Protein AF-A0A7K7DQD5-F1 (afdb_monomer_lite)

InterPro domains:
  IPR027098 Sodium channel subunit beta-1/beta-3 [PTHR10546] (1-51)

Foldseek 3Di:
DDDDDDAADDDDDPPDDGDHDDDDDDPDPPDDDDDDDWDWDDPPPRPDTDTD

pLDDT: mean 95.75, std 4.54, range [67.75, 98.25]

Structure (mmCIF, N/CA/C/O backbone):
data_AF-A0A7K7DQD5-F1
#
_entry.id   AF-A0A7K7DQD5-F1
#
loop_
_atom_site.group_PDB
_atom_site.id
_atom_site.type_symbol
_atom_site.label_atom_id
_atom_site.label_alt_id
_atom_site.label_comp_id
_atom_site.label_asym_id
_atom_site.label_entity_id
_atom_site.label_seq_id
_atom_site.pdbx_PDB_ins_code
_atom_site.Cartn_x
_atom_site.Cartn_y
_atom_site.Cartn_z
_atom_site.occupancy
_atom_site.B_iso_or_equiv
_atom_site.auth_seq_id
_atom_site.auth_comp_id
_atom_site.auth_asym_id
_atom_site.auth_atom_id
_atom_site.pdbx_PDB_model_num
ATOM 1 N N . GLY A 1 1 ? 3.871 -6.325 -23.107 1.00 67.75 1 GLY A N 1
ATOM 2 C CA . GLY A 1 1 ? 2.544 -6.280 -22.464 1.00 67.75 1 GLY A CA 1
ATOM 3 C C . GLY A 1 1 ? 2.405 -4.955 -21.750 1.00 67.75 1 GLY A C 1
ATOM 4 O O . GLY A 1 1 ? 3.395 -4.499 -21.193 1.00 67.75 1 GLY A O 1
ATOM 5 N N . GLY A 1 2 ? 1.239 -4.312 -21.834 1.00 83.81 2 GLY A N 1
ATOM 6 C CA . GLY A 1 2 ? 0.978 -3.039 -21.152 1.00 83.81 2 GLY A CA 1
ATOM 7 C C . GLY A 1 2 ? 0.680 -3.224 -19.661 1.00 83.81 2 GLY A C 1
ATOM 8 O O . GLY A 1 2 ? 0.311 -4.315 -19.235 1.00 83.81 2 GLY A O 1
ATOM 9 N N . CYS A 1 3 ? 0.846 -2.154 -18.888 1.00 93.44 3 CYS A N 1
ATOM 10 C CA . CYS A 1 3 ? 0.474 -2.061 -17.476 1.00 93.44 3 CYS A CA 1
ATOM 11 C C . CYS A 1 3 ? -0.629 -1.004 -17.346 1.00 93.44 3 CYS A C 1
ATOM 13 O O . CYS A 1 3 ? -0.603 -0.013 -18.078 1.00 93.44 3 CYS A O 1
ATOM 15 N N . VAL A 1 4 ? -1.597 -1.224 -16.458 1.00 96.31 4 VAL A N 1
ATOM 16 C CA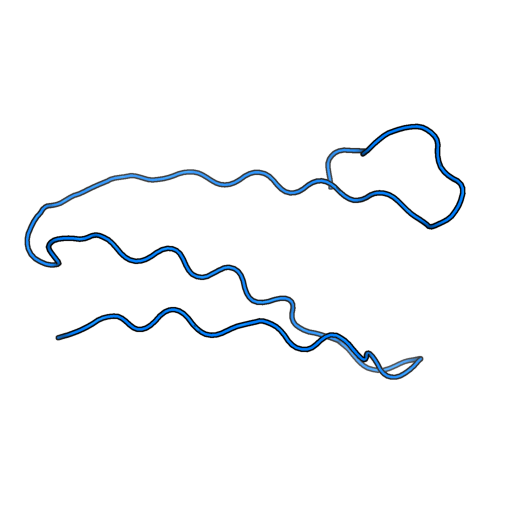 . VAL A 1 4 ? -2.704 -0.293 -16.204 1.00 96.31 4 VAL A CA 1
ATOM 17 C C . VAL A 1 4 ? -2.801 -0.071 -14.703 1.00 96.31 4 VAL A C 1
ATOM 19 O O . VAL A 1 4 ? -2.892 -1.032 -13.940 1.00 96.31 4 VAL A O 1
ATOM 22 N N . GLU A 1 5 ? -2.777 1.192 -14.290 1.00 97.62 5 GLU A N 1
ATOM 23 C CA . GLU A 1 5 ? -2.994 1.582 -12.900 1.00 97.62 5 GLU A CA 1
ATOM 24 C C . GLU A 1 5 ? -4.498 1.626 -12.633 1.00 97.62 5 GLU A C 1
ATOM 26 O O . GLU A 1 5 ? -5.254 2.281 -13.351 1.00 97.62 5 GLU A O 1
ATOM 31 N N . VAL A 1 6 ? -4.940 0.889 -11.616 1.00 97.62 6 VAL A N 1
ATOM 32 C CA . VAL A 1 6 ? -6.350 0.796 -11.228 1.00 97.62 6 VAL A CA 1
ATOM 33 C C . VAL A 1 6 ? -6.472 1.246 -9.782 1.00 97.62 6 VAL A C 1
ATOM 35 O O . VAL A 1 6 ? -5.690 0.824 -8.928 1.00 97.62 6 VAL A O 1
ATOM 38 N N . ALA A 1 7 ? -7.452 2.108 -9.515 1.00 97.19 7 ALA A N 1
ATOM 39 C CA . ALA A 1 7 ? -7.723 2.597 -8.173 1.00 97.19 7 ALA A CA 1
ATOM 40 C C . ALA A 1 7 ? -8.141 1.454 -7.232 1.00 97.19 7 ALA A C 1
ATOM 42 O O . ALA A 1 7 ? -8.830 0.512 -7.631 1.00 97.19 7 ALA A O 1
ATOM 43 N N . SER A 1 8 ? -7.740 1.557 -5.966 1.00 98.00 8 SER A N 1
ATOM 44 C CA . SER A 1 8 ? -8.226 0.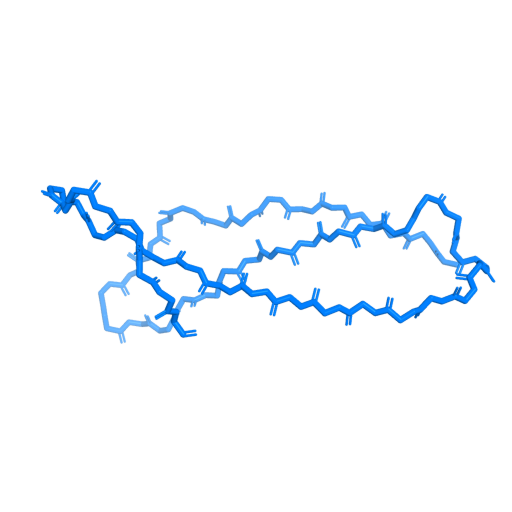670 -4.910 1.00 98.00 8 SER A CA 1
ATOM 45 C C . SER A 1 8 ? -9.696 0.949 -4.597 1.00 98.00 8 SER A C 1
ATOM 47 O O . SER A 1 8 ? -10.160 2.082 -4.720 1.00 98.00 8 SER A O 1
ATOM 49 N N . GLY A 1 9 ? -10.412 -0.068 -4.114 1.00 97.56 9 GLY A N 1
ATOM 50 C CA . GLY A 1 9 ? -11.699 0.153 -3.458 1.00 97.56 9 GLY A CA 1
ATOM 51 C C . GLY A 1 9 ? -11.543 0.996 -2.187 1.00 97.56 9 GLY A C 1
ATOM 52 O O . GLY A 1 9 ? -10.453 1.056 -1.605 1.00 97.56 9 GLY A O 1
ATOM 53 N N . THR A 1 10 ? -12.644 1.602 -1.744 1.00 97.50 10 THR A N 1
ATOM 54 C CA . THR A 1 10 ? -12.700 2.483 -0.562 1.00 97.50 10 THR A CA 1
ATOM 55 C C . THR A 1 10 ? -13.592 1.956 0.561 1.00 97.50 10 THR A C 1
ATOM 57 O O . THR A 1 10 ? -13.562 2.498 1.660 1.00 97.50 10 THR A O 1
ATOM 60 N N . GLU A 1 11 ? -14.374 0.907 0.306 1.00 98.06 11 GLU A N 1
ATOM 61 C CA . GLU A 1 11 ? -15.330 0.344 1.261 1.00 98.06 11 GLU A CA 1
ATOM 62 C C . GLU A 1 11 ? -14.918 -1.079 1.643 1.00 98.06 11 GLU A C 1
ATOM 64 O O . GLU A 1 11 ? -14.789 -1.956 0.787 1.00 98.06 11 GLU A O 1
ATOM 69 N N . ALA A 1 12 ? -14.708 -1.301 2.940 1.00 97.56 12 ALA A N 1
ATOM 70 C CA . ALA A 1 12 ? -14.378 -2.601 3.509 1.00 97.56 12 ALA A CA 1
ATOM 71 C C . ALA A 1 12 ? -15.549 -3.129 4.348 1.00 97.56 12 ALA A C 1
ATOM 73 O O . ALA A 1 12 ? -16.252 -2.363 5.007 1.00 97.56 12 ALA A O 1
ATOM 74 N N . VAL A 1 13 ? -15.738 -4.449 4.352 1.00 97.88 13 VAL A N 1
ATOM 75 C CA . VAL A 1 13 ? -16.793 -5.113 5.130 1.00 97.88 13 VAL A CA 1
ATOM 76 C C . VAL A 1 13 ? -16.214 -5.613 6.449 1.00 97.88 13 VAL A C 1
ATOM 78 O O . VAL A 1 13 ? -15.204 -6.318 6.465 1.00 97.88 13 VAL A O 1
ATOM 81 N N . LEU A 1 14 ? -16.866 -5.273 7.563 1.00 97.56 14 LEU A N 1
ATOM 82 C CA . LEU A 1 14 ? -16.444 -5.710 8.892 1.00 97.56 14 LEU A CA 1
ATOM 83 C C . LEU A 1 14 ? -16.362 -7.244 8.965 1.00 97.56 14 LEU A C 1
ATOM 85 O O . LEU A 1 14 ? -17.316 -7.942 8.632 1.00 97.56 14 LEU A O 1
ATOM 89 N N . GLY A 1 15 ? -15.220 -7.757 9.423 1.00 97.44 15 GLY A N 1
ATOM 90 C CA . GLY A 1 15 ? -14.972 -9.196 9.558 1.00 97.44 15 GLY A CA 1
ATOM 91 C C . GLY A 1 15 ? -14.546 -9.908 8.268 1.00 97.44 15 GLY A C 1
ATOM 92 O O . GLY A 1 15 ? -14.213 -11.089 8.331 1.00 97.44 15 GLY A O 1
ATOM 93 N N . ALA A 1 16 ? -14.501 -9.216 7.124 1.00 98.25 16 ALA A N 1
ATOM 94 C CA . ALA A 1 16 ? -13.975 -9.752 5.870 1.00 98.25 16 ALA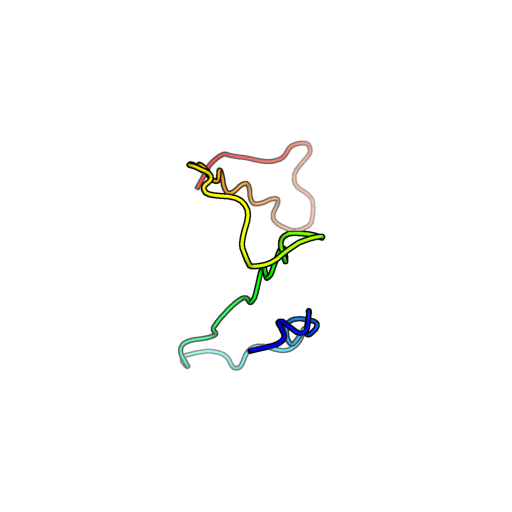 A CA 1
ATOM 95 C C . ALA A 1 16 ? -12.591 -9.154 5.543 1.00 98.25 16 ALA A C 1
ATOM 97 O O . ALA A 1 16 ? -12.340 -7.982 5.837 1.00 98.25 16 ALA A O 1
ATOM 98 N N . PRO A 1 17 ? -11.677 -9.920 4.917 1.00 97.56 17 PRO A N 1
ATOM 99 C CA . PRO A 1 17 ? -10.413 -9.369 4.446 1.00 97.56 17 PRO A CA 1
ATOM 100 C C . PRO A 1 17 ? -10.648 -8.346 3.327 1.00 97.56 17 PRO A C 1
ATOM 102 O O . PRO A 1 17 ? -11.481 -8.551 2.443 1.00 97.56 17 PRO A O 1
ATOM 105 N N . PHE A 1 18 ? -9.863 -7.269 3.333 1.00 97.56 18 PHE A N 1
ATOM 106 C CA . PHE A 1 18 ? -9.897 -6.226 2.311 1.00 97.56 18 PHE A CA 1
ATOM 107 C C . PHE A 1 18 ? -8.512 -6.036 1.693 1.00 97.56 18 PHE A C 1
ATOM 109 O O . PHE A 1 18 ? -7.507 -5.998 2.404 1.00 97.56 18 PHE A O 1
ATOM 116 N N . ARG A 1 19 ? -8.447 -5.922 0.363 1.00 97.06 19 ARG A N 1
ATOM 117 C CA . ARG A 1 19 ? -7.191 -5.739 -0.371 1.00 97.06 19 ARG A CA 1
ATOM 118 C C . ARG A 1 19 ? -7.063 -4.295 -0.838 1.00 97.06 19 ARG A C 1
ATOM 120 O O . ARG A 1 19 ? -7.811 -3.866 -1.709 1.00 97.06 19 ARG A O 1
ATOM 127 N N . LEU A 1 20 ? -6.055 -3.597 -0.320 1.00 97.25 20 LEU A N 1
ATOM 128 C CA . LEU A 1 20 ? -5.632 -2.299 -0.840 1.00 97.25 20 LEU A CA 1
ATOM 129 C C . LEU A 1 20 ? -4.764 -2.492 -2.087 1.00 97.25 20 LEU A C 1
ATOM 131 O O . LEU A 1 20 ? -3.812 -3.276 -2.075 1.00 97.25 20 LEU A O 1
ATOM 135 N N . LEU A 1 21 ? -5.096 -1.787 -3.167 1.00 97.62 21 LEU A N 1
ATOM 136 C CA . LEU A 1 21 ? -4.295 -1.772 -4.391 1.00 97.62 21 LEU A CA 1
ATOM 137 C C . LEU A 1 21 ? -3.434 -0.507 -4.451 1.00 97.62 21 LEU A C 1
ATOM 139 O O . LEU A 1 21 ? -3.940 0.606 -4.351 1.00 97.62 21 LEU A O 1
ATOM 143 N N . CYS A 1 22 ? -2.134 -0.694 -4.670 1.00 97.00 22 CYS A N 1
ATOM 144 C CA . CYS A 1 22 ? -1.199 0.357 -5.051 1.00 97.00 22 CYS A CA 1
ATOM 145 C C . CYS A 1 22 ? -0.427 -0.152 -6.270 1.00 97.00 22 CYS A C 1
ATOM 147 O O . CYS A 1 22 ? 0.361 -1.091 -6.162 1.00 97.00 22 CYS A O 1
ATOM 149 N N . ILE A 1 23 ? -0.736 0.397 -7.443 1.00 97.19 23 ILE A N 1
ATOM 150 C CA . ILE A 1 23 ? -0.149 -0.018 -8.718 1.00 97.19 23 ILE A CA 1
ATOM 151 C C . ILE A 1 23 ? 0.574 1.194 -9.287 1.00 97.19 23 ILE A C 1
ATOM 153 O O . ILE A 1 23 ? -0.065 2.200 -9.576 1.00 97.19 23 ILE A O 1
ATOM 157 N N . ALA A 1 24 ? 1.891 1.075 -9.440 1.00 96.12 24 ALA A N 1
ATOM 158 C CA . ALA A 1 24 ? 2.736 2.074 -10.078 1.00 96.12 24 ALA A CA 1
ATOM 159 C C . ALA A 1 24 ? 3.413 1.436 -11.296 1.00 96.12 24 ALA A C 1
ATOM 161 O O . ALA A 1 24 ? 4.283 0.569 -11.171 1.00 96.12 24 ALA A O 1
ATOM 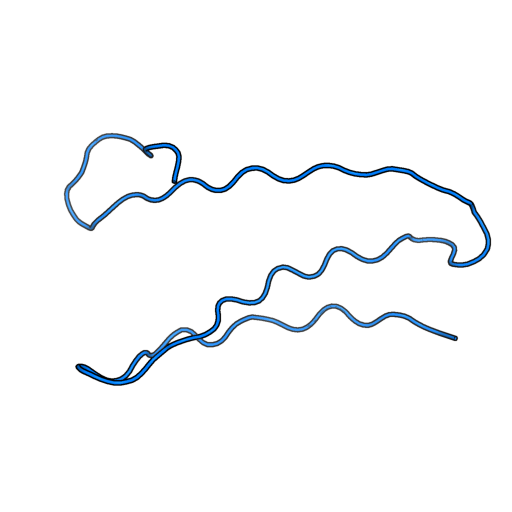162 N N . CYS A 1 25 ? 2.978 1.825 -12.488 1.00 95.94 25 CYS A N 1
ATOM 163 C CA . CYS A 1 25 ? 3.469 1.267 -13.737 1.00 95.94 25 CYS A CA 1
ATOM 164 C C . CYS A 1 25 ? 4.743 1.990 -14.196 1.00 95.94 25 CYS A C 1
ATOM 166 O O . CYS A 1 25 ? 4.813 3.218 -14.250 1.00 95.94 25 CYS A O 1
ATOM 168 N N . LYS A 1 26 ? 5.752 1.231 -14.645 1.00 95.81 26 LYS A N 1
ATOM 169 C CA . LYS A 1 26 ? 6.871 1.821 -15.397 1.00 95.81 26 LYS A CA 1
ATOM 170 C C . LYS A 1 26 ? 6.339 2.473 -16.672 1.00 95.81 26 LYS A C 1
ATOM 172 O O . LYS A 1 26 ? 5.561 1.860 -17.401 1.00 95.81 26 LYS A O 1
ATOM 177 N N . ARG A 1 27 ? 6.861 3.656 -17.013 1.00 93.00 27 ARG A N 1
ATOM 178 C CA . ARG A 1 27 ? 6.554 4.329 -18.292 1.00 93.00 27 ARG A CA 1
ATOM 179 C C . ARG A 1 27 ? 6.908 3.473 -19.513 1.00 93.00 27 ARG A C 1
ATOM 181 O O . ARG A 1 27 ? 6.225 3.536 -20.527 1.00 93.00 27 ARG A O 1
ATOM 188 N N . ARG A 1 28 ? 8.001 2.709 -19.427 1.00 93.62 28 ARG A N 1
ATOM 189 C CA . ARG A 1 28 ? 8.539 1.853 -20.494 1.00 93.62 28 ARG A CA 1
ATOM 190 C C . ARG A 1 28 ? 8.728 0.450 -19.923 1.00 93.62 28 ARG A C 1
ATOM 192 O O . ARG A 1 28 ? 9.479 0.263 -18.965 1.00 93.62 28 ARG A O 1
ATOM 199 N N . SER A 1 29 ? 7.997 -0.527 -20.453 1.00 93.19 29 SER A N 1
ATOM 200 C CA . SER A 1 29 ? 7.954 -1.885 -19.886 1.00 93.19 29 SER A CA 1
ATOM 201 C C . SER A 1 29 ? 9.288 -2.627 -20.011 1.00 93.19 29 SER A C 1
ATOM 203 O O . SER A 1 29 ? 9.647 -3.404 -19.126 1.00 93.19 29 SER A O 1
ATOM 205 N N . GLU A 1 30 ? 10.035 -2.329 -21.073 1.00 94.56 30 GLU A N 1
ATOM 206 C CA . GLU A 1 30 ? 11.292 -2.965 -21.449 1.00 94.56 30 GLU A CA 1
ATOM 207 C C . GLU A 1 30 ? 12.484 -2.527 -20.591 1.00 94.56 30 GLU A C 1
ATOM 209 O O . GLU A 1 30 ? 13.504 -3.207 -20.568 1.00 94.56 30 GLU A O 1
ATOM 214 N N . THR A 1 31 ? 12.374 -1.408 -19.870 1.00 94.81 31 THR A N 1
ATOM 215 C CA . THR A 1 31 ? 13.463 -0.899 -19.032 1.00 94.81 31 THR A CA 1
ATOM 216 C C . THR A 1 31 ? 13.530 -1.694 -17.726 1.00 94.81 31 THR A C 1
ATOM 218 O O . THR A 1 31 ? 12.558 -1.647 -16.970 1.00 94.81 31 THR A O 1
ATOM 221 N N . PRO A 1 32 ? 14.615 -2.427 -17.417 1.00 95.38 32 PRO A N 1
ATOM 222 C CA . PRO A 1 32 ? 14.747 -3.122 -16.136 1.00 95.38 32 PRO A CA 1
ATOM 223 C C . PRO A 1 32 ? 14.812 -2.114 -14.980 1.00 95.38 32 PRO A C 1
ATOM 225 O O . PRO A 1 32 ? 15.350 -1.020 -15.142 1.00 95.38 32 PRO A O 1
ATOM 228 N N . ALA A 1 33 ? 14.230 -2.465 -13.832 1.00 94.38 33 ALA A N 1
ATOM 229 C CA . ALA A 1 33 ? 14.236 -1.627 -12.636 1.00 94.38 33 ALA A CA 1
ATOM 230 C C . ALA A 1 33 ? 14.063 -2.480 -11.375 1.00 94.38 33 ALA A C 1
ATOM 232 O O . ALA A 1 33 ? 13.381 -3.506 -11.414 1.00 94.38 33 ALA A O 1
ATOM 233 N N . GLU A 1 34 ? 14.626 -1.998 -10.273 1.00 97.06 34 GLU A N 1
ATOM 234 C CA . GLU A 1 34 ? 14.359 -2.461 -8.912 1.00 97.06 34 GLU A CA 1
ATOM 235 C C . GLU A 1 34 ? 13.555 -1.378 -8.186 1.00 97.06 34 GLU A C 1
ATOM 237 O O . GLU A 1 34 ? 13.722 -0.187 -8.461 1.00 97.06 34 GLU A O 1
ATOM 242 N N . ALA A 1 35 ? 12.643 -1.786 -7.308 1.00 96.00 35 ALA A N 1
ATOM 243 C CA . ALA A 1 35 ? 11.789 -0.872 -6.564 1.00 96.00 35 ALA A CA 1
ATOM 244 C C . ALA A 1 35 ? 11.520 -1.413 -5.160 1.00 96.00 35 ALA A C 1
ATOM 246 O O . ALA A 1 35 ? 11.418 -2.623 -4.957 1.00 96.00 35 ALA A O 1
ATOM 247 N N . GLU A 1 36 ? 11.349 -0.494 -4.220 1.00 97.25 36 GLU A N 1
ATOM 248 C CA . GLU A 1 36 ? 10.923 -0.754 -2.850 1.00 97.25 36 GLU A CA 1
ATOM 249 C C . GLU A 1 36 ? 9.640 0.027 -2.550 1.00 97.25 36 GLU A C 1
ATOM 251 O O . GLU A 1 36 ? 9.289 0.977 -3.255 1.00 97.25 36 GLU A O 1
ATOM 256 N N . SER A 1 37 ? 8.909 -0.389 -1.519 1.00 96.56 37 SER A N 1
ATOM 257 C CA . SER A 1 37 ? 7.680 0.281 -1.097 1.00 96.56 37 SER A CA 1
ATOM 258 C C . SER A 1 37 ? 7.602 0.348 0.415 1.00 96.56 37 SER A C 1
ATOM 260 O O . SER A 1 37 ? 7.918 -0.630 1.093 1.00 96.56 37 SER A O 1
ATOM 262 N N . GLU A 1 38 ? 7.082 1.456 0.925 1.00 97.69 38 GLU A N 1
ATOM 263 C CA . GLU A 1 38 ? 6.776 1.637 2.338 1.00 97.69 38 GLU A CA 1
ATOM 264 C C . GLU A 1 38 ? 5.294 1.960 2.512 1.00 97.69 38 GLU A C 1
ATOM 266 O O . GLU A 1 38 ? 4.704 2.685 1.708 1.00 97.69 38 GLU A O 1
ATOM 271 N N . TRP A 1 39 ? 4.695 1.430 3.576 1.00 97.44 39 TRP A N 1
ATOM 272 C CA . TRP A 1 39 ? 3.298 1.670 3.911 1.00 97.44 39 TRP A CA 1
ATOM 273 C C . TRP A 1 39 ? 3.195 2.432 5.220 1.00 97.44 39 TRP A C 1
ATOM 275 O O . TRP A 1 39 ? 3.864 2.119 6.204 1.00 97.44 39 TRP A O 1
ATOM 285 N N . PHE A 1 40 ? 2.320 3.432 5.223 1.00 97.75 40 PHE A N 1
ATOM 286 C CA . PHE A 1 40 ? 2.008 4.214 6.404 1.00 97.75 40 PHE A CA 1
ATOM 287 C C . PHE A 1 40 ? 0.494 4.363 6.533 1.00 97.75 40 PHE A C 1
ATOM 289 O O . PHE A 1 40 ? -0.207 4.578 5.544 1.00 97.75 40 PHE A O 1
ATOM 296 N N . PHE A 1 41 ? -0.011 4.282 7.758 1.00 97.38 41 PHE A N 1
ATOM 297 C CA . PHE A 1 41 ? -1.427 4.395 8.074 1.00 97.38 41 PHE A CA 1
ATOM 298 C C . PHE A 1 41 ? -1.666 5.496 9.102 1.00 97.38 41 PHE A C 1
ATOM 300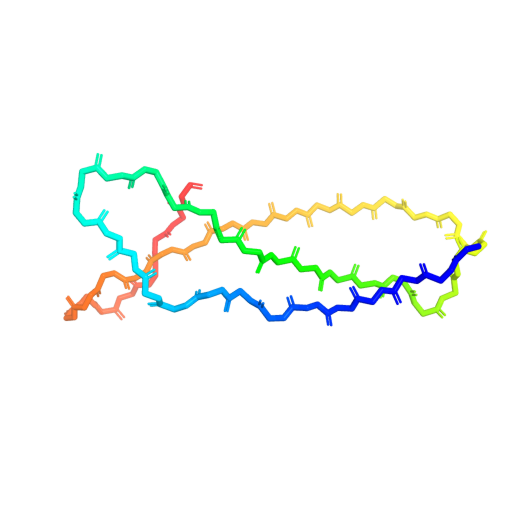 O O . PHE A 1 41 ? -0.900 5.670 10.051 1.00 97.38 41 PHE A O 1
ATOM 307 N N . ARG A 1 42 ? -2.754 6.242 8.914 1.00 97.56 42 ARG A N 1
ATOM 308 C CA . ARG A 1 42 ? -3.243 7.221 9.880 1.00 97.56 42 ARG A CA 1
ATOM 309 C C . ARG A 1 42 ? -4.718 6.935 10.153 1.00 97.56 42 ARG A C 1
ATOM 311 O O . ARG A 1 42 ? -5.533 7.199 9.267 1.00 97.56 42 ARG A O 1
ATOM 318 N N . PRO A 1 43 ? -5.071 6.431 11.344 1.00 96.75 43 PRO A N 1
ATOM 319 C CA . PRO A 1 43 ? -6.469 6.302 11.718 1.00 96.75 43 PRO A CA 1
ATOM 320 C C . PRO A 1 43 ? -7.115 7.685 11.850 1.00 96.75 43 PRO A C 1
ATOM 322 O O . PRO A 1 43 ? -6.437 8.697 12.052 1.00 96.75 43 PRO A O 1
ATOM 325 N N . GLU A 1 44 ? -8.438 7.731 11.731 1.00 97.19 44 GLU A N 1
ATOM 326 C CA . GLU A 1 44 ? -9.197 8.967 11.898 1.00 97.19 44 GLU A CA 1
ATOM 327 C C . GLU A 1 44 ? -8.923 9.599 13.275 1.00 97.19 44 GLU A C 1
ATOM 329 O O . GLU A 1 44 ? -8.823 8.907 14.288 1.00 97.19 44 GLU A O 1
ATOM 334 N N . GLY A 1 45 ? -8.729 10.920 13.303 1.00 97.00 45 GLY A N 1
ATOM 335 C CA . GLY A 1 45 ? -8.399 11.670 14.519 1.00 97.00 45 GLY A CA 1
ATOM 336 C C . GLY A 1 45 ? -6.931 11.614 14.969 1.00 97.00 45 GLY A C 1
ATOM 337 O O . GLY A 1 45 ? -6.558 12.373 15.861 1.00 97.00 45 GLY A O 1
ATOM 338 N N . ALA A 1 46 ? -6.071 10.786 14.363 1.00 97.19 46 ALA A N 1
ATOM 339 C CA . ALA A 1 46 ? -4.651 10.765 14.717 1.00 97.19 46 ALA A CA 1
ATOM 340 C C . ALA A 1 46 ? -3.874 1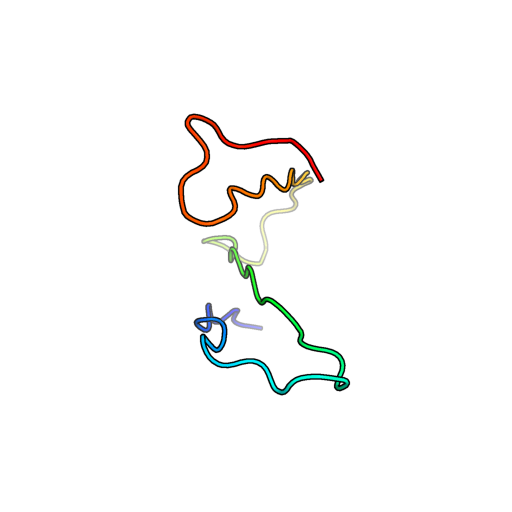1.962 14.121 1.00 97.19 46 ALA A C 1
ATOM 342 O O . ALA A 1 46 ? -4.142 12.357 12.980 1.00 97.19 46 ALA A O 1
ATOM 343 N N . PRO A 1 47 ? -2.865 12.512 14.832 1.00 95.12 47 PRO A N 1
ATOM 344 C CA . PRO A 1 47 ? -2.118 13.675 14.349 1.00 95.12 47 PRO A CA 1
ATOM 345 C C . PRO A 1 47 ? -1.147 13.340 13.207 1.00 95.12 47 PRO A C 1
ATOM 347 O O . PRO A 1 47 ? -0.885 14.184 12.352 1.00 95.12 47 PRO A O 1
ATOM 350 N N . GLN A 1 48 ? -0.620 12.112 13.170 1.00 96.81 48 GLN A N 1
ATOM 351 C CA . GLN A 1 48 ? 0.431 11.692 12.247 1.00 96.81 48 GLN A CA 1
ATOM 352 C C . GLN A 1 48 ? 0.222 10.278 11.698 1.00 96.81 48 GLN A C 1
ATOM 354 O O . GLN A 1 48 ? -0.438 9.436 12.307 1.00 96.81 48 GLN A O 1
ATOM 359 N N . PHE A 1 49 ? 0.833 10.026 10.541 1.00 97.38 49 PHE A N 1
ATOM 360 C CA . PHE A 1 49 ? 0.957 8.694 9.960 1.00 97.38 49 PHE A CA 1
ATOM 361 C C . PHE A 1 49 ? 1.970 7.848 10.738 1.00 97.38 49 PHE A C 1
ATOM 363 O O . PHE A 1 49 ? 2.966 8.363 11.245 1.00 97.38 49 PHE A O 1
ATOM 370 N N . GLN A 1 50 ? 1.719 6.545 10.802 1.00 97.44 50 GLN A N 1
ATOM 371 C CA . GLN A 1 50 ? 2.584 5.549 11.430 1.00 97.44 50 GLN A CA 1
ATOM 372 C C . GLN A 1 50 ? 2.965 4.494 10.395 1.00 97.44 50 GLN A C 1
ATOM 374 O O . GLN A 1 50 ? 2.137 4.142 9.557 1.00 97.44 50 GLN A O 1
ATOM 379 N N . LYS A 1 51 ? 4.208 4.006 10.437 1.00 96.06 51 LYS A N 1
ATOM 380 C CA . LYS A 1 51 ? 4.672 2.943 9.536 1.00 96.06 51 LYS A CA 1
ATOM 381 C C . LYS A 1 51 ? 3.977 1.627 9.895 1.00 96.06 51 LYS A C 1
ATOM 383 O O . LYS A 1 51 ? 3.846 1.328 11.082 1.00 96.06 51 LYS A O 1
ATOM 388 N N . VAL A 1 52 ? 3.522 0.897 8.879 1.00 91.81 52 VAL A N 1
ATOM 389 C CA . VAL A 1 52 ? 2.848 -0.409 9.003 1.00 91.81 52 VAL A CA 1
ATOM 390 C C . VAL A 1 52 ? 3.827 -1.533 8.703 1.00 91.81 52 VAL A C 1
ATOM 392 O O . VAL A 1 52 ? 4.656 -1.348 7.782 1.00 91.81 52 VAL A O 1
#

Radius of gyration: 15.27 Å; chains: 1; bounding box: 32×23×37 Å

Sequence (52 aa):
GGCVEVASGTEAVLGAPFRLLCIACKRRSETPAEAESEWFFRPEGAPQFQKV

Organism: Pheucticus melanocephalus (NCBI:txid371919)

Secondary structure (DSSP, 8-state):
------PPP----TTS----------SSTTS--------EE--TT-SS-EE-